Protein AF-A0A1M6XFX9-F1 (afdb_monomer_lite)

pLDDT: mean 89.63, std 8.98, range [52.44, 97.75]

Organism: NCBI:txid1121421

Secondary structure (DSSP, 8-state):
-----HHHHHHHHHHHHTT--HHHHHHHH---HHHHHHHTT--HHHHHHHHSPPPSSPPPPPPPPHHHHHHHHHHHHHHHHHHHHHTT--

InterPro domains:
  IPR009057 Homedomain-like superfamily [SSF46689] (1-84)

Sequence (90 aa):
MPRYSEETKETVIRAYRQGVSIRSLSKTYGISRYAIQSWCGLRKEVELRHAAPLPKGRPKTKPETQEQIIKRLTMKNELLRNFLSAVGRK

Radius of gyration: 27.18 Å; chains: 1; bounding box: 42×26×78 Å

Foldseek 3Di:
DPDDDVVLLVVLLVVVVVVDDLVVSCVVVVDDSVVSCLSNVVDVVSVVCVVDPDDPDDDDDDDDDPVRVVVVVVVVVVVVVVVCVVVVPD

Structure (mmCIF, N/CA/C/O backbone):
data_AF-A0A1M6XFX9-F1
#
_entry.id   AF-A0A1M6XFX9-F1
#
loop_
_atom_site.group_PDB
_atom_site.id
_atom_site.type_symbol
_atom_site.label_atom_id
_atom_site.label_alt_id
_atom_site.label_comp_id
_atom_site.label_asym_id
_atom_site.label_entity_id
_atom_site.label_seq_id
_atom_site.pdbx_PDB_ins_code
_atom_site.Cartn_x
_atom_site.Cartn_y
_atom_site.Cartn_z
_atom_site.occupancy
_atom_site.B_iso_or_equiv
_atom_site.auth_seq_id
_atom_site.auth_comp_id
_atom_site.auth_asym_id
_atom_site.auth_atom_id
_atom_site.pdbx_PDB_model_num
ATOM 1 N N . MET A 1 1 ? -2.739 15.269 17.017 1.00 52.44 1 MET A N 1
ATOM 2 C CA . MET A 1 1 ? -3.394 13.960 16.789 1.00 52.44 1 MET A CA 1
ATOM 3 C C . MET A 1 1 ? -3.757 13.388 18.145 1.00 52.44 1 MET A C 1
ATOM 5 O O . MET A 1 1 ? -2.841 13.270 18.955 1.00 52.44 1 MET A O 1
ATOM 9 N N . PRO A 1 2 ? -5.038 13.091 18.425 1.00 61.97 2 PRO A N 1
ATOM 10 C CA . PRO A 1 2 ? -5.424 12.429 19.666 1.00 61.97 2 PRO A CA 1
ATOM 11 C C . PRO A 1 2 ? -4.661 11.108 19.771 1.00 61.97 2 PRO A C 1
ATOM 13 O O . PRO A 1 2 ? -4.715 10.278 18.861 1.00 61.97 2 PRO A O 1
ATOM 16 N N . ARG A 1 3 ? -3.877 10.948 20.836 1.00 81.25 3 ARG A N 1
ATOM 17 C CA . ARG A 1 3 ? -3.106 9.732 21.074 1.00 81.25 3 ARG A CA 1
ATOM 18 C C . ARG A 1 3 ? -4.008 8.780 21.857 1.00 81.25 3 ARG A C 1
ATOM 20 O O . ARG A 1 3 ? -4.190 8.957 23.053 1.00 81.25 3 ARG A O 1
ATOM 27 N N . TYR A 1 4 ? -4.628 7.832 21.156 1.00 87.75 4 TYR A N 1
ATOM 28 C CA . TYR A 1 4 ? -5.399 6.752 21.778 1.00 87.75 4 TYR A CA 1
ATOM 29 C C . TYR A 1 4 ? -4.489 5.919 22.696 1.00 87.75 4 TYR A C 1
ATOM 31 O O . TYR A 1 4 ? -3.335 5.669 22.329 1.00 87.75 4 TYR A O 1
ATOM 39 N N . SER A 1 5 ? -4.990 5.505 23.864 1.00 92.50 5 SER A N 1
ATOM 40 C CA . SER A 1 5 ? -4.244 4.643 24.792 1.00 92.50 5 SER A CA 1
ATOM 41 C C . SER A 1 5 ? -4.047 3.247 24.196 1.00 92.50 5 SER A C 1
ATOM 43 O O . SER A 1 5 ? -4.861 2.798 23.386 1.00 92.50 5 SER A O 1
ATOM 45 N N . GLU A 1 6 ? -2.990 2.536 24.591 1.00 90.88 6 GLU A N 1
ATOM 46 C CA . GLU A 1 6 ? -2.754 1.169 24.096 1.00 90.88 6 GLU A CA 1
ATOM 47 C C . GLU A 1 6 ? -3.904 0.219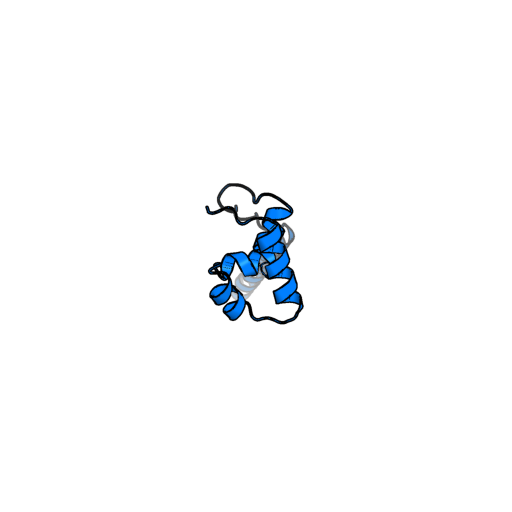 24.468 1.00 90.88 6 GLU A C 1
ATOM 49 O O . GLU A 1 6 ? -4.356 -0.553 23.627 1.00 90.88 6 GLU A O 1
ATOM 54 N N . GLU A 1 7 ? -4.497 0.385 25.653 1.00 93.81 7 GLU A N 1
ATOM 55 C CA . GLU A 1 7 ? -5.681 -0.367 26.094 1.00 93.81 7 GLU A CA 1
ATOM 56 C C . GLU A 1 7 ? -6.863 -0.222 25.119 1.00 93.81 7 GLU A C 1
ATOM 58 O O . GLU A 1 7 ? -7.523 -1.199 24.746 1.00 93.81 7 GLU A O 1
ATOM 63 N N . THR A 1 8 ? -7.119 1.000 24.635 1.00 92.94 8 THR A N 1
ATOM 64 C CA . THR A 1 8 ? -8.180 1.231 23.641 1.00 92.94 8 THR A CA 1
ATOM 65 C C . THR A 1 8 ? -7.863 0.590 22.291 1.00 92.94 8 THR A C 1
ATOM 67 O O . THR A 1 8 ? -8.772 0.138 21.597 1.00 92.94 8 THR A O 1
ATOM 70 N N . LYS A 1 9 ? -6.586 0.485 21.906 1.00 93.62 9 LYS A N 1
ATOM 71 C CA . LYS A 1 9 ? -6.206 -0.207 20.666 1.00 93.62 9 LYS A CA 1
ATOM 72 C C . LYS A 1 9 ? -6.384 -1.712 20.802 1.00 93.62 9 LYS A C 1
ATOM 74 O O . LYS A 1 9 ? -6.964 -2.335 19.917 1.00 93.62 9 LYS A O 1
ATOM 79 N N . GLU A 1 10 ? -5.924 -2.294 21.905 1.00 95.12 10 GLU A N 1
ATOM 80 C CA . GLU A 1 10 ? -6.012 -3.735 22.147 1.00 95.12 10 GLU A CA 1
ATOM 81 C C . GLU A 1 10 ? -7.457 -4.228 22.206 1.00 95.12 10 GLU A C 1
ATOM 83 O O . GLU A 1 10 ? -7.786 -5.257 21.611 1.00 95.12 10 GLU A O 1
ATOM 88 N N . THR A 1 11 ? -8.338 -3.479 22.872 1.00 95.75 11 THR A N 1
ATOM 89 C CA . THR A 1 11 ? -9.774 -3.796 22.934 1.00 95.75 11 THR A CA 1
ATOM 90 C C . THR A 1 11 ? -10.411 -3.802 21.545 1.00 95.75 11 THR A C 1
ATOM 92 O O . THR A 1 11 ? -11.105 -4.757 21.190 1.00 95.75 11 THR A O 1
ATOM 95 N N . VAL A 1 12 ? -10.108 -2.799 20.716 1.00 96.00 12 VAL A N 1
ATOM 96 C CA . VAL A 1 12 ? -10.585 -2.717 19.328 1.00 96.00 12 VAL A CA 1
ATOM 97 C C . VAL A 1 12 ? -10.035 -3.863 18.472 1.00 96.00 12 VAL A C 1
ATOM 99 O O . VAL A 1 12 ? -10.796 -4.483 17.727 1.00 96.00 12 VAL A O 1
ATOM 102 N N . ILE A 1 13 ? -8.744 -4.190 18.593 1.00 95.38 13 ILE A N 1
ATOM 103 C CA . ILE A 1 13 ? -8.119 -5.308 17.867 1.00 95.38 13 ILE A CA 1
ATOM 104 C C . ILE A 1 13 ? -8.763 -6.638 18.275 1.00 95.38 13 ILE A C 1
ATOM 106 O O . ILE A 1 13 ? -9.057 -7.470 17.415 1.00 95.38 13 ILE A O 1
ATOM 110 N N . ARG A 1 14 ? -9.016 -6.849 19.572 1.00 96.88 14 ARG A N 1
ATOM 111 C CA . ARG A 1 14 ? -9.661 -8.065 20.085 1.00 96.88 14 ARG A CA 1
ATOM 112 C C . ARG A 1 14 ? -11.082 -8.212 19.545 1.00 96.88 14 ARG A C 1
ATOM 114 O O . ARG A 1 14 ? -11.422 -9.281 19.048 1.00 96.88 14 ARG A O 1
ATOM 121 N N . ALA A 1 15 ? -11.875 -7.143 19.576 1.00 95.81 15 ALA A N 1
ATOM 122 C CA . ALA A 1 15 ? -13.234 -7.147 19.040 1.00 95.81 15 ALA A CA 1
ATOM 123 C C . ALA A 1 15 ? -13.253 -7.409 17.524 1.00 95.81 15 ALA A C 1
ATOM 125 O O . ALA A 1 15 ? -14.077 -8.178 17.031 1.00 95.81 15 ALA A O 1
ATOM 126 N N . TYR A 1 16 ? -12.303 -6.838 16.777 1.00 96.38 16 TYR A N 1
ATOM 127 C CA . TYR A 1 16 ? -12.150 -7.142 15.356 1.00 96.38 16 TYR A CA 1
ATOM 128 C C . TYR A 1 16 ? -11.806 -8.621 15.111 1.00 96.38 16 TYR A C 1
ATOM 130 O O . TYR A 1 16 ? -12.421 -9.259 14.259 1.00 96.38 16 TYR A O 1
ATOM 138 N N . ARG A 1 17 ? -10.884 -9.203 15.894 1.00 94.81 17 ARG A N 1
ATOM 139 C CA . ARG A 1 17 ? -10.543 -10.640 15.820 1.00 94.81 17 ARG A CA 1
ATOM 140 C C . ARG A 1 17 ? -11.726 -11.558 16.145 1.00 94.81 17 ARG A C 1
ATOM 142 O O . ARG A 1 17 ? -11.770 -12.674 15.645 1.00 94.81 17 ARG A O 1
ATOM 149 N N . GLN A 1 18 ? -12.687 -11.086 16.938 1.00 96.44 18 GLN A N 1
ATOM 150 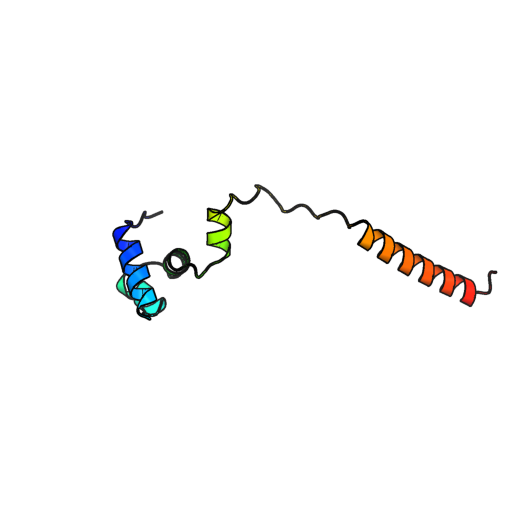C CA . GLN A 1 18 ? -13.948 -11.781 17.226 1.00 96.44 18 GLN A CA 1
ATOM 151 C C . GLN A 1 18 ? -14.993 -11.648 16.099 1.00 96.44 18 GLN A C 1
ATOM 153 O O . GLN A 1 18 ? -16.094 -12.176 16.224 1.00 96.44 18 GLN A O 1
ATOM 158 N N . GLY A 1 19 ? -14.676 -10.953 15.001 1.00 95.56 19 GLY A N 1
ATOM 159 C CA . GLY A 1 19 ? -15.553 -10.808 13.835 1.00 95.56 19 GLY A CA 1
ATOM 160 C C . GLY A 1 19 ? -16.418 -9.546 13.839 1.00 95.56 19 GLY A C 1
ATOM 161 O O . GLY A 1 19 ? -17.244 -9.366 12.943 1.00 95.56 19 GLY A O 1
ATOM 162 N N . VAL A 1 20 ? -16.237 -8.635 14.803 1.00 96.19 20 VAL A N 1
ATOM 163 C CA . VAL A 1 20 ? -16.973 -7.365 14.813 1.00 96.19 20 VAL A CA 1
ATOM 164 C C . VAL A 1 20 ? -16.532 -6.498 13.630 1.00 96.19 20 VAL A C 1
ATOM 166 O O . VAL A 1 20 ? -15.345 -6.268 13.397 1.00 96.19 20 VAL A O 1
ATOM 169 N N . SER A 1 21 ? -17.502 -5.961 12.885 1.00 96.00 21 SER A N 1
ATOM 170 C CA . SER A 1 21 ? -17.209 -5.136 11.712 1.00 96.00 21 SER A CA 1
ATOM 171 C C . SER A 1 21 ? -16.485 -3.829 12.074 1.00 96.00 21 SER A C 1
ATOM 173 O O . SER A 1 21 ? -16.785 -3.164 13.065 1.00 96.00 21 SER A O 1
ATOM 175 N N . ILE A 1 22 ? -15.600 -3.360 11.195 1.00 95.81 22 ILE A N 1
ATOM 176 C CA . ILE A 1 22 ? -14.908 -2.067 11.366 1.00 95.81 22 ILE A CA 1
ATOM 177 C C . ILE A 1 22 ? -15.905 -0.903 11.446 1.00 95.81 22 ILE A C 1
ATOM 179 O O . ILE A 1 22 ? -15.675 0.084 12.145 1.00 95.81 22 ILE A O 1
ATOM 183 N N . ARG A 1 23 ? -17.033 -1.004 10.729 1.00 96.31 23 ARG A N 1
ATOM 184 C CA . ARG A 1 23 ? -18.083 0.020 10.735 1.00 96.31 23 ARG A CA 1
ATOM 185 C C . ARG A 1 23 ? -18.743 0.132 12.107 1.00 96.31 23 ARG A C 1
ATOM 187 O O . ARG A 1 23 ? -18.966 1.253 12.555 1.00 96.31 23 ARG A O 1
ATOM 194 N N . SER A 1 24 ? -19.055 -0.993 12.750 1.00 96.19 24 SER A N 1
ATOM 195 C CA . SER A 1 24 ? -19.620 -0.992 14.102 1.00 96.19 24 SER A CA 1
ATOM 196 C C . SER A 1 24 ? -18.600 -0.481 15.112 1.00 96.19 24 SER A C 1
ATOM 198 O O . SER A 1 24 ? -18.942 0.432 15.850 1.00 96.19 24 SER A O 1
ATOM 200 N N . LEU A 1 25 ? -17.342 -0.934 15.051 1.00 95.94 25 LEU A N 1
ATOM 201 C CA . LEU A 1 25 ? -16.265 -0.436 15.923 1.00 95.94 25 LEU A CA 1
ATOM 202 C C . LEU A 1 25 ? -16.068 1.084 15.802 1.00 95.94 25 LEU A C 1
ATOM 204 O O . LEU A 1 25 ? -15.916 1.790 16.794 1.00 95.94 25 LEU A O 1
ATOM 208 N N . SER A 1 26 ? -16.122 1.614 14.580 1.00 96.25 26 SER A N 1
ATOM 209 C CA . SER A 1 26 ? -16.008 3.055 14.344 1.00 96.25 26 SER A CA 1
ATOM 210 C C . SER A 1 26 ? -17.152 3.841 14.987 1.00 96.25 26 SER A C 1
ATOM 212 O O . SER A 1 26 ? -16.917 4.906 15.551 1.00 96.25 26 SER A O 1
ATOM 214 N N . LYS A 1 27 ? -18.379 3.306 14.941 1.00 96.38 27 LYS A N 1
ATOM 215 C CA . LYS A 1 27 ? -19.548 3.924 15.578 1.00 96.38 27 LYS A CA 1
ATOM 216 C C . LYS A 1 27 ? -19.510 3.818 17.102 1.00 96.38 27 LYS A C 1
ATOM 218 O O . LYS A 1 27 ? -19.831 4.797 17.760 1.00 96.38 27 LYS A O 1
ATOM 223 N N . THR A 1 28 ? -19.138 2.662 17.652 1.00 94.94 28 THR A N 1
ATOM 224 C CA . THR A 1 28 ? -19.163 2.418 19.103 1.00 94.94 28 THR A CA 1
ATOM 225 C C . THR A 1 28 ? -18.073 3.185 19.836 1.00 94.94 28 THR A C 1
ATOM 227 O O . THR A 1 28 ? -18.336 3.746 20.891 1.00 94.94 28 THR A O 1
ATOM 230 N N . TYR A 1 29 ? -16.863 3.238 19.276 1.00 92.62 29 TYR A N 1
ATOM 231 C CA . TYR A 1 29 ? -15.718 3.882 19.927 1.00 92.62 29 TYR A CA 1
ATOM 232 C C . TYR A 1 29 ? -15.476 5.325 19.453 1.00 92.62 29 TYR A C 1
ATOM 234 O O . TYR A 1 29 ? -14.590 5.997 19.970 1.00 92.62 29 TYR A O 1
ATOM 242 N N . GLY A 1 30 ? -16.209 5.809 18.442 1.00 93.56 30 GLY A N 1
ATOM 243 C CA . GLY A 1 30 ? -15.981 7.137 17.850 1.00 93.56 30 GLY A CA 1
ATOM 244 C C . GLY A 1 30 ? -14.630 7.266 17.133 1.00 93.56 30 GLY A C 1
ATOM 245 O O . GLY A 1 30 ? -14.129 8.367 16.910 1.00 93.56 30 GLY A O 1
ATOM 246 N N . ILE A 1 31 ? -14.008 6.139 16.783 1.00 94.31 31 ILE A N 1
ATOM 247 C CA . ILE A 1 31 ? -12.678 6.086 16.175 1.00 94.31 31 ILE A CA 1
ATOM 248 C C . ILE A 1 31 ? -12.827 6.058 14.658 1.00 94.31 31 ILE A C 1
ATOM 250 O O . ILE A 1 31 ? -13.701 5.385 14.102 1.00 94.31 31 ILE A O 1
ATOM 254 N N . SER A 1 32 ? -11.954 6.781 13.957 1.00 94.00 32 SER A N 1
ATOM 255 C CA . SER A 1 32 ? -11.953 6.752 12.496 1.00 94.00 32 SER A CA 1
ATOM 256 C C . SER A 1 32 ? -11.721 5.328 11.977 1.00 94.00 32 SER A C 1
ATOM 258 O O . SER A 1 32 ? -10.863 4.590 12.467 1.00 94.00 32 SER A O 1
ATOM 260 N N . ARG A 1 33 ? -12.439 4.951 10.913 1.00 94.50 33 ARG A N 1
ATOM 261 C CA . ARG A 1 33 ? -12.229 3.657 10.236 1.00 94.50 33 ARG A CA 1
ATOM 262 C C . ARG A 1 33 ? -10.774 3.477 9.795 1.00 94.50 33 ARG A C 1
ATOM 264 O O . ARG A 1 33 ? -10.275 2.359 9.807 1.00 94.50 33 ARG A O 1
ATOM 271 N N . TYR A 1 34 ? -10.102 4.576 9.438 1.00 93.00 34 TYR A N 1
ATOM 272 C CA . TYR A 1 34 ? -8.686 4.588 9.079 1.00 93.00 34 TYR A CA 1
ATOM 273 C C . TYR A 1 34 ? -7.806 4.071 10.225 1.00 93.00 34 TYR A C 1
ATOM 275 O O . TYR A 1 34 ? -6.991 3.178 10.008 1.00 93.00 34 TYR A O 1
ATOM 283 N N . ALA A 1 35 ? -7.989 4.592 11.442 1.00 92.12 35 ALA A N 1
ATOM 284 C CA . ALA A 1 35 ? -7.203 4.175 12.602 1.00 92.12 35 ALA A CA 1
ATOM 285 C C . ALA A 1 35 ? -7.452 2.701 12.955 1.00 92.12 35 ALA A C 1
ATOM 287 O O . ALA A 1 35 ? -6.501 1.949 13.138 1.00 92.12 35 ALA A O 1
ATOM 288 N N . ILE A 1 36 ? -8.713 2.257 12.932 1.00 94.31 36 ILE A N 1
ATOM 289 C CA . ILE A 1 36 ? -9.069 0.853 13.196 1.00 94.31 36 ILE A CA 1
ATOM 290 C C . ILE A 1 36 ? -8.416 -0.080 12.164 1.00 94.31 36 ILE A C 1
ATOM 292 O O . ILE A 1 36 ? -7.802 -1.077 12.536 1.00 94.31 36 ILE A O 1
ATOM 296 N N . GLN A 1 37 ? -8.483 0.260 10.871 1.00 94.12 37 GLN A N 1
ATOM 297 C CA . GLN A 1 37 ? -7.818 -0.504 9.805 1.00 94.12 37 GLN A CA 1
ATOM 298 C C . GLN A 1 37 ? -6.299 -0.571 9.992 1.00 94.12 37 GLN A C 1
ATOM 300 O O . GLN A 1 37 ? -5.697 -1.613 9.747 1.00 94.12 37 GLN A O 1
ATOM 305 N N . SER A 1 38 ? -5.695 0.540 10.418 1.00 92.12 38 SER A N 1
ATOM 306 C CA . SER A 1 38 ? -4.266 0.636 10.711 1.00 92.12 38 SER A CA 1
ATOM 307 C C . SER A 1 38 ? -3.853 -0.307 11.843 1.00 92.12 38 SER A C 1
ATOM 309 O O . SER A 1 38 ? -2.823 -0.957 11.730 1.00 92.12 38 SER A O 1
ATOM 311 N N . TRP A 1 39 ? -4.643 -0.401 12.916 1.00 92.25 39 TRP A N 1
ATOM 312 C CA . TRP A 1 39 ? -4.345 -1.269 14.064 1.00 92.25 39 TRP A CA 1
ATOM 313 C C . TRP A 1 39 ? -4.593 -2.750 13.782 1.00 92.25 39 TRP A C 1
ATOM 315 O O . TRP A 1 39 ? -3.918 -3.607 14.340 1.00 92.25 39 TRP A O 1
ATOM 325 N N . CYS A 1 40 ? -5.542 -3.060 12.900 1.00 91.81 40 CYS A N 1
ATOM 326 C CA . CYS A 1 40 ? -5.905 -4.436 12.566 1.00 91.81 40 CYS A CA 1
ATOM 327 C C . CYS A 1 40 ? -5.039 -5.061 11.453 1.00 91.81 40 CYS A C 1
ATOM 329 O O . CYS A 1 40 ? -5.387 -6.134 10.970 1.00 91.81 40 CYS A O 1
ATOM 331 N N . GLY A 1 41 ? -3.963 -4.401 10.998 1.00 89.38 41 GLY A N 1
ATOM 332 C CA . GLY A 1 41 ? -3.083 -4.927 9.938 1.00 89.38 41 GLY A CA 1
ATOM 333 C C . GLY A 1 41 ? -3.724 -4.972 8.543 1.00 89.38 41 GLY A C 1
ATOM 334 O O . GLY A 1 41 ? -3.232 -5.617 7.627 1.00 89.38 41 GLY A O 1
ATOM 335 N N . LEU A 1 42 ? -4.842 -4.270 8.332 1.00 89.00 42 LEU A N 1
ATOM 336 C CA . LEU A 1 42 ? -5.557 -4.279 7.046 1.00 89.00 42 LEU A CA 1
ATOM 337 C C . LEU A 1 42 ? -4.890 -3.404 5.977 1.00 89.00 42 LEU A C 1
ATOM 339 O O . LEU A 1 42 ? -5.332 -3.365 4.829 1.00 89.00 42 LEU A O 1
ATOM 343 N N . ARG A 1 43 ? -3.845 -2.659 6.349 1.00 88.94 43 ARG A N 1
ATOM 344 C CA . ARG A 1 43 ? -3.131 -1.731 5.472 1.00 88.94 43 ARG A CA 1
ATOM 345 C C . ARG A 1 43 ? -1.653 -2.085 5.412 1.00 88.94 43 ARG A C 1
ATOM 347 O O . ARG A 1 43 ? -0.866 -1.607 6.221 1.00 88.94 43 ARG A O 1
ATOM 354 N N . LYS A 1 44 ? -1.274 -2.805 4.357 1.00 84.62 44 LYS A N 1
ATOM 355 C CA . LYS A 1 44 ? 0.126 -3.137 4.045 1.00 84.62 44 LYS A CA 1
ATOM 356 C C . LYS A 1 44 ? 1.040 -1.909 3.999 1.00 84.62 44 LYS A C 1
ATOM 358 O O . LYS A 1 44 ? 2.187 -1.975 4.409 1.00 84.62 44 LYS A O 1
ATOM 363 N N . GLU A 1 45 ? 0.539 -0.760 3.540 1.00 83.00 45 GLU A N 1
ATOM 364 C CA . GLU A 1 45 ? 1.323 0.483 3.523 1.00 83.00 45 GLU A CA 1
ATOM 365 C C . GLU A 1 45 ? 1.740 0.941 4.929 1.00 83.00 45 GLU A C 1
ATOM 367 O O . GLU A 1 45 ? 2.839 1.458 5.116 1.00 83.00 45 GLU A O 1
ATOM 372 N N . VAL A 1 46 ? 0.877 0.741 5.926 1.00 82.88 46 VAL A N 1
ATOM 373 C CA . VAL A 1 46 ? 1.186 1.074 7.319 1.00 82.88 46 VAL A CA 1
ATOM 374 C C . VAL A 1 46 ? 2.276 0.141 7.841 1.00 82.88 46 VAL A C 1
ATOM 376 O O . VAL A 1 46 ? 3.246 0.614 8.426 1.00 82.88 46 VAL A O 1
ATOM 379 N N . GLU A 1 47 ? 2.166 -1.159 7.564 1.00 79.88 47 GLU A N 1
ATOM 380 C CA . GLU A 1 47 ? 3.187 -2.152 7.921 1.00 79.88 47 GLU A CA 1
ATOM 381 C C . GLU A 1 47 ? 4.543 -1.829 7.279 1.00 79.88 47 GLU A C 1
ATOM 383 O O . GLU A 1 47 ? 5.560 -1.815 7.969 1.00 79.88 47 GLU A O 1
ATOM 388 N N . LEU A 1 48 ? 4.557 -1.467 5.990 1.00 80.19 48 LEU A N 1
ATOM 389 C CA . LEU A 1 48 ? 5.767 -1.046 5.275 1.00 80.19 48 LEU A CA 1
ATOM 390 C C . LEU A 1 48 ? 6.441 0.158 5.946 1.00 80.19 48 LEU A C 1
ATOM 392 O O . LEU A 1 48 ? 7.660 0.173 6.090 1.00 80.19 48 LEU A O 1
ATOM 396 N N . ARG A 1 49 ? 5.653 1.144 6.393 1.00 80.31 49 ARG A N 1
ATOM 397 C CA . ARG A 1 49 ? 6.159 2.334 7.097 1.00 80.31 49 ARG A CA 1
ATOM 398 C C . ARG A 1 49 ? 6.680 2.0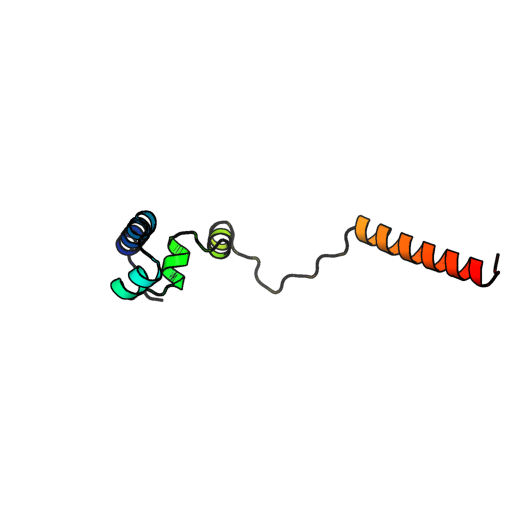26 8.502 1.00 80.31 49 ARG A C 1
ATOM 400 O O . ARG A 1 49 ? 7.566 2.735 8.970 1.00 80.31 49 ARG A O 1
ATOM 407 N N . HIS A 1 50 ? 6.126 1.017 9.180 1.00 79.75 50 HIS A N 1
ATOM 408 C CA . HIS A 1 50 ? 6.640 0.551 10.472 1.00 79.75 50 HIS A CA 1
ATOM 409 C C . HIS A 1 50 ? 7.947 -0.230 10.320 1.00 79.75 50 HIS A C 1
ATOM 411 O O . HIS A 1 50 ? 8.831 -0.079 11.158 1.00 79.75 50 HIS A O 1
ATOM 417 N N . ALA A 1 51 ? 8.073 -1.034 9.260 1.0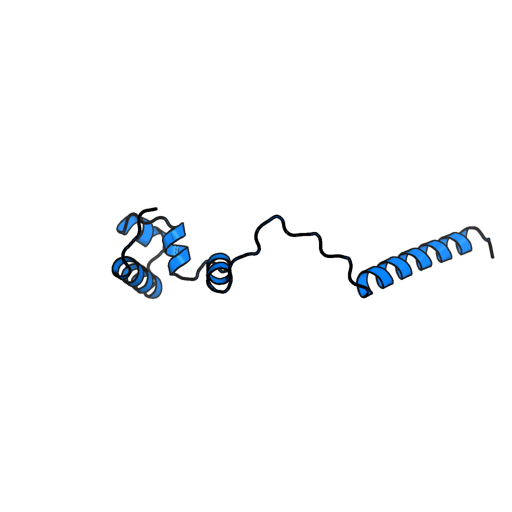0 82.81 51 ALA A N 1
ATOM 418 C CA . ALA A 1 51 ? 9.269 -1.828 8.992 1.00 82.81 51 ALA A CA 1
ATOM 419 C C . ALA A 1 51 ? 10.474 -0.956 8.608 1.00 82.81 51 ALA A C 1
ATOM 421 O O . ALA A 1 51 ? 11.582 -1.193 9.084 1.00 82.81 51 ALA A O 1
ATOM 422 N N . ALA A 1 52 ? 10.268 0.060 7.765 1.00 81.62 52 ALA A N 1
ATOM 423 C CA . ALA A 1 52 ? 11.303 1.024 7.418 1.00 81.62 52 ALA A CA 1
ATOM 424 C C . ALA A 1 52 ? 10.696 2.392 7.054 1.00 81.62 52 ALA A C 1
ATOM 426 O O . ALA A 1 52 ? 9.697 2.453 6.328 1.00 81.62 52 ALA A O 1
ATOM 427 N N . PRO A 1 53 ? 11.306 3.513 7.485 1.00 80.69 53 PRO A N 1
ATOM 428 C CA . PRO A 1 53 ? 10.927 4.831 6.996 1.00 80.69 53 PRO A CA 1
ATOM 429 C C . PRO A 1 53 ? 11.032 4.890 5.469 1.00 80.69 53 PRO A C 1
ATOM 431 O O . PRO A 1 53 ? 12.047 4.505 4.886 1.00 80.69 53 PRO A O 1
ATOM 434 N N . LEU A 1 54 ? 9.987 5.397 4.812 1.00 80.56 54 LEU A N 1
ATOM 435 C CA . LEU A 1 54 ? 10.015 5.587 3.364 1.00 80.56 54 LEU A CA 1
ATOM 436 C C . LEU A 1 54 ? 11.078 6.640 2.999 1.00 80.56 54 LEU A C 1
ATOM 438 O O . LEU A 1 54 ? 11.218 7.638 3.715 1.00 80.56 54 LEU A O 1
ATOM 442 N N . PRO A 1 55 ? 11.812 6.455 1.886 1.00 82.44 55 PRO A N 1
ATOM 443 C CA . PRO A 1 55 ? 12.807 7.422 1.450 1.00 82.44 55 PRO A CA 1
ATOM 444 C C . PRO A 1 55 ? 12.148 8.783 1.211 1.00 82.44 55 PRO A C 1
ATOM 446 O O . PRO A 1 55 ? 11.085 8.884 0.594 1.00 82.44 55 PRO A O 1
ATOM 449 N N . LYS A 1 56 ? 12.784 9.845 1.711 1.00 81.25 56 LYS A N 1
ATOM 450 C CA . LYS A 1 56 ? 12.280 11.210 1.556 1.00 81.25 56 LYS A CA 1
ATOM 451 C C . LYS A 1 56 ? 12.426 11.662 0.101 1.00 81.25 56 LYS A C 1
ATOM 453 O O . LYS A 1 56 ? 13.495 11.535 -0.489 1.00 81.25 56 LYS A O 1
ATOM 458 N N . GLY A 1 57 ? 11.370 12.267 -0.437 1.00 85.88 57 GLY A N 1
ATOM 459 C CA . GLY A 1 57 ? 11.369 12.891 -1.761 1.00 85.88 57 GLY A CA 1
ATOM 460 C C . GLY A 1 57 ? 10.611 12.098 -2.825 1.00 85.88 57 GLY A C 1
ATOM 461 O O . GLY A 1 57 ? 9.993 11.070 -2.555 1.00 85.88 57 GLY A O 1
ATOM 462 N N . ARG A 1 58 ? 10.617 12.623 -4.055 1.00 82.88 58 ARG A N 1
ATOM 463 C CA . ARG A 1 58 ? 9.946 11.994 -5.196 1.00 82.88 58 ARG A CA 1
ATOM 464 C C . ARG A 1 58 ? 10.690 10.708 -5.585 1.00 82.88 58 ARG A C 1
ATOM 466 O O . ARG A 1 58 ? 11.916 10.761 -5.709 1.00 82.88 58 ARG A O 1
ATOM 473 N N . PRO A 1 59 ? 9.988 9.589 -5.841 1.00 81.31 59 PRO A N 1
ATOM 474 C CA . PRO A 1 59 ? 10.610 8.411 -6.429 1.00 81.31 59 PRO A CA 1
ATOM 475 C C . PRO A 1 59 ? 11.351 8.803 -7.709 1.00 81.31 59 PRO A C 1
ATOM 477 O O . PRO A 1 59 ? 10.774 9.437 -8.595 1.00 81.31 59 PRO A O 1
ATOM 480 N N . LYS A 1 60 ? 12.639 8.466 -7.797 1.00 80.00 60 LYS A N 1
ATOM 481 C CA . LYS A 1 60 ? 13.406 8.681 -9.025 1.00 80.00 60 LYS A CA 1
ATOM 482 C C . LYS A 1 60 ? 13.003 7.629 -10.054 1.00 80.00 60 LYS A C 1
ATOM 484 O O . LYS A 1 60 ? 12.819 6.461 -9.706 1.00 80.00 60 LYS A O 1
ATOM 489 N N . THR A 1 61 ? 12.909 8.035 -11.317 1.00 83.12 61 THR A N 1
ATOM 490 C CA . THR A 1 61 ? 12.809 7.097 -12.437 1.00 83.12 61 THR A CA 1
ATOM 491 C C . THR A 1 61 ? 14.033 6.188 -12.396 1.00 83.12 61 THR A C 1
ATOM 493 O O . THR A 1 61 ? 15.165 6.674 -12.418 1.00 83.12 61 THR A O 1
ATOM 496 N N . LYS A 1 62 ? 13.814 4.877 -12.273 1.00 82.00 62 LYS A N 1
ATOM 497 C CA . LYS A 1 62 ? 14.906 3.902 -12.322 1.00 82.00 62 LYS A CA 1
ATOM 498 C C . LYS A 1 62 ? 15.484 3.891 -13.744 1.00 82.00 62 LYS A C 1
ATOM 500 O O . LYS A 1 62 ? 14.691 3.941 -14.687 1.00 82.00 62 LYS A O 1
ATOM 505 N N . PRO A 1 63 ? 16.816 3.844 -13.917 1.00 84.94 63 PRO A N 1
ATOM 506 C CA . PRO A 1 63 ? 17.395 3.657 -15.243 1.00 84.94 63 PRO A CA 1
ATOM 507 C C . PRO A 1 63 ? 16.902 2.333 -15.848 1.00 84.94 63 PRO A C 1
ATOM 509 O O . PRO A 1 63 ? 16.617 1.385 -15.110 1.00 84.94 63 PRO A O 1
ATOM 512 N N . GLU A 1 64 ? 16.786 2.278 -17.180 1.00 88.88 64 GLU A N 1
ATOM 513 C CA . GLU A 1 64 ? 16.512 1.020 -17.884 1.00 88.88 64 GLU A CA 1
ATOM 514 C C . GLU A 1 64 ? 17.601 -0.001 -17.522 1.00 88.88 64 GLU A C 1
ATOM 516 O O . GLU A 1 64 ? 18.790 0.319 -17.460 1.00 88.88 64 GLU A O 1
ATOM 521 N N . THR A 1 65 ? 17.190 -1.238 -17.258 1.00 93.62 65 THR A N 1
ATOM 522 C CA . THR A 1 65 ? 18.135 -2.340 -17.031 1.00 93.62 65 THR A CA 1
ATOM 523 C C . THR A 1 65 ? 18.882 -2.673 -18.322 1.00 93.62 65 THR A C 1
ATOM 525 O O . THR A 1 65 ? 18.371 -2.450 -19.420 1.00 93.62 65 THR A O 1
ATOM 528 N N . GLN A 1 66 ? 20.075 -3.261 -18.212 1.00 94.31 66 GLN A N 1
ATOM 529 C CA . GLN A 1 66 ? 20.856 -3.673 -19.384 1.00 94.31 66 GLN A CA 1
ATOM 530 C C . GLN A 1 66 ? 20.056 -4.603 -20.311 1.00 94.31 66 GLN A C 1
ATOM 532 O O . GLN A 1 66 ? 20.101 -4.443 -21.527 1.00 94.31 66 GLN A O 1
ATOM 537 N N . GLU A 1 67 ? 19.255 -5.509 -19.749 1.00 95.19 67 GLU A N 1
ATOM 538 C CA . GLU A 1 67 ? 18.362 -6.391 -20.508 1.00 95.19 67 GLU A CA 1
ATOM 539 C C . GLU A 1 67 ? 17.294 -5.617 -21.288 1.00 95.19 67 GLU A C 1
ATOM 541 O O . GLU A 1 67 ? 17.052 -5.897 -22.462 1.00 95.19 67 GLU A O 1
ATOM 546 N N . GLN A 1 68 ? 16.675 -4.608 -20.665 1.00 95.38 68 GLN A N 1
ATOM 547 C CA . GLN A 1 68 ? 15.697 -3.743 -21.329 1.00 95.38 68 GLN A CA 1
ATOM 548 C C . GLN A 1 68 ? 16.339 -2.943 -22.465 1.00 95.38 68 GLN A C 1
ATOM 550 O O . GLN A 1 68 ? 15.750 -2.839 -23.542 1.00 95.38 68 GLN A O 1
ATOM 555 N N . ILE A 1 69 ? 17.559 -2.440 -22.254 1.00 96.56 69 ILE A N 1
ATOM 556 C CA . ILE A 1 69 ? 18.325 -1.713 -23.272 1.00 96.56 69 ILE A CA 1
ATOM 557 C C . ILE A 1 69 ? 18.651 -2.639 -24.445 1.00 96.56 69 ILE A C 1
ATOM 559 O O . ILE A 1 69 ? 18.376 -2.285 -25.592 1.00 96.56 69 ILE A O 1
ATOM 563 N N . ILE A 1 70 ? 19.178 -3.839 -24.176 1.00 97.44 70 ILE A N 1
ATOM 564 C CA . ILE A 1 70 ? 19.495 -4.833 -25.209 1.00 97.44 70 ILE A CA 1
ATOM 565 C C . ILE A 1 70 ? 18.233 -5.184 -25.989 1.00 97.44 70 ILE A C 1
ATOM 567 O O . ILE A 1 70 ? 18.240 -5.070 -27.209 1.00 97.44 70 ILE A O 1
ATOM 571 N N . LYS A 1 71 ? 17.129 -5.517 -25.309 1.00 97.69 71 LYS A N 1
ATOM 572 C CA . LYS A 1 71 ? 15.849 -5.844 -25.951 1.00 97.69 71 LYS A CA 1
ATOM 573 C C . LYS A 1 71 ? 15.339 -4.705 -26.837 1.00 97.69 71 LYS A C 1
ATOM 575 O O . LYS A 1 71 ? 14.863 -4.927 -27.946 1.00 97.69 71 LYS A O 1
ATOM 580 N N . ARG A 1 72 ? 15.442 -3.463 -26.365 1.00 97.31 72 ARG A N 1
ATOM 581 C CA . ARG A 1 72 ? 15.041 -2.281 -27.134 1.00 97.31 72 ARG A CA 1
ATOM 582 C C . ARG A 1 72 ? 15.923 -2.087 -28.367 1.00 97.31 72 ARG A C 1
ATOM 584 O O . ARG A 1 72 ? 15.411 -1.738 -29.429 1.00 97.31 72 ARG A O 1
ATOM 591 N N . LEU A 1 73 ? 17.233 -2.280 -28.235 1.00 97.75 73 LEU A N 1
ATOM 592 C CA . LEU A 1 73 ? 18.186 -2.142 -29.336 1.00 97.75 73 LEU A CA 1
ATOM 593 C C . LEU 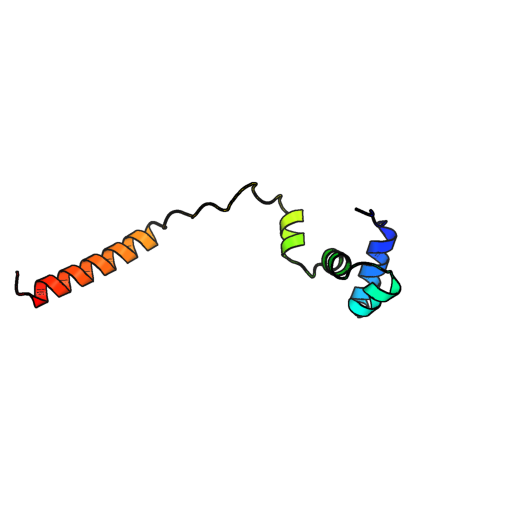A 1 73 ? 18.043 -3.265 -30.362 1.00 97.75 73 LEU A C 1
ATOM 595 O O . LEU A 1 73 ? 18.082 -2.983 -31.557 1.00 97.75 73 LEU A O 1
ATOM 599 N N . THR A 1 74 ? 17.827 -4.509 -29.930 1.00 97.69 74 THR A N 1
ATOM 600 C CA . THR A 1 74 ? 17.602 -5.638 -30.841 1.00 97.69 74 THR A CA 1
ATOM 601 C C . THR A 1 74 ? 16.346 -5.417 -31.672 1.00 97.69 74 THR A C 1
ATOM 603 O O . THR A 1 74 ? 16.430 -5.487 -32.894 1.00 97.69 74 THR A O 1
ATOM 606 N N . MET A 1 75 ? 15.233 -5.013 -31.048 1.00 97.56 75 MET A N 1
ATOM 607 C CA . MET A 1 75 ? 13.997 -4.676 -31.766 1.00 97.56 75 MET A CA 1
ATOM 608 C C . MET A 1 75 ? 14.190 -3.527 -32.766 1.00 97.56 75 MET A C 1
ATOM 610 O O . MET A 1 75 ? 13.706 -3.593 -33.895 1.00 97.56 75 MET A O 1
ATOM 614 N N . LYS A 1 76 ? 14.916 -2.465 -32.383 1.00 97.38 76 LYS A N 1
ATOM 615 C CA . LYS A 1 76 ? 15.220 -1.347 -33.294 1.00 97.38 76 LYS A CA 1
ATOM 616 C C . LYS A 1 76 ? 16.075 -1.790 -34.480 1.00 97.38 76 LYS A C 1
ATOM 618 O O . LYS A 1 76 ? 15.788 -1.406 -35.609 1.00 97.38 76 LYS A O 1
ATOM 623 N N . ASN A 1 77 ? 17.109 -2.591 -34.233 1.00 97.75 77 ASN A N 1
ATOM 624 C CA . ASN A 1 77 ? 17.996 -3.090 -35.281 1.00 97.75 77 ASN A CA 1
ATOM 625 C C . ASN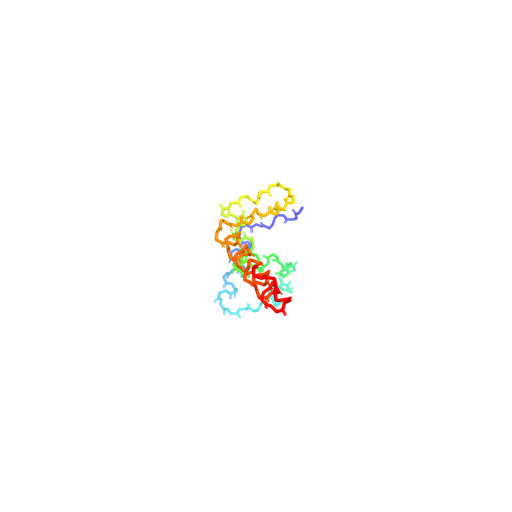 A 1 77 ? 17.266 -4.022 -36.246 1.00 97.75 77 ASN A C 1
ATOM 627 O O . ASN A 1 77 ? 17.494 -3.948 -37.449 1.00 97.75 77 ASN A O 1
ATOM 631 N N . GLU A 1 78 ? 16.383 -4.875 -35.738 1.00 97.12 78 GLU A N 1
ATOM 632 C CA . GLU A 1 78 ? 15.553 -5.751 -36.561 1.00 97.12 78 GLU A CA 1
ATOM 633 C C . GLU A 1 78 ? 14.622 -4.943 -37.472 1.00 97.12 78 GLU A C 1
ATOM 635 O O . GLU A 1 78 ? 14.622 -5.149 -38.684 1.00 97.12 78 GLU A O 1
ATOM 640 N N . LEU A 1 79 ? 13.923 -3.942 -36.925 1.00 96.75 79 LEU A N 1
ATOM 641 C CA . LEU A 1 79 ? 13.100 -3.019 -37.714 1.00 96.75 79 LEU A CA 1
ATOM 642 C C . LEU A 1 79 ? 13.905 -2.303 -38.805 1.00 96.75 79 LEU A C 1
ATOM 644 O O . LEU A 1 79 ? 13.454 -2.216 -39.946 1.00 96.75 79 LEU A O 1
ATOM 648 N N . LEU A 1 80 ? 15.106 -1.821 -38.476 1.00 95.56 80 LEU A N 1
ATOM 649 C CA . LEU A 1 80 ? 15.984 -1.150 -39.437 1.00 95.56 80 LEU A CA 1
ATOM 650 C C . LEU A 1 80 ? 16.464 -2.097 -40.541 1.00 95.56 80 LEU A C 1
ATOM 652 O O . LEU A 1 80 ? 16.451 -1.723 -41.712 1.00 95.56 80 LEU A O 1
ATOM 656 N N . ARG A 1 81 ? 16.855 -3.327 -40.192 1.00 94.44 81 ARG A N 1
ATOM 657 C CA . ARG A 1 81 ? 17.264 -4.349 -41.167 1.00 94.44 81 ARG A CA 1
ATOM 658 C C . ARG A 1 81 ? 16.120 -4.708 -42.108 1.00 94.44 81 ARG A C 1
ATOM 660 O O . ARG A 1 81 ? 16.331 -4.759 -43.317 1.00 94.44 81 ARG A O 1
ATOM 667 N N . ASN A 1 82 ? 14.916 -4.886 -41.569 1.00 94.81 82 ASN A N 1
ATOM 668 C CA . ASN A 1 82 ? 13.720 -5.159 -42.361 1.00 94.81 82 ASN A CA 1
ATOM 669 C C . ASN A 1 82 ? 13.429 -4.009 -43.330 1.00 94.81 82 ASN A C 1
ATOM 671 O O . ASN A 1 82 ? 13.164 -4.247 -44.507 1.00 94.81 82 ASN A O 1
ATOM 675 N N . PHE A 1 83 ? 13.550 -2.763 -42.866 1.00 94.06 83 PHE A N 1
ATOM 676 C CA . PHE A 1 83 ? 13.368 -1.587 -43.711 1.00 94.06 83 PHE A CA 1
ATOM 677 C C . PHE A 1 83 ? 14.401 -1.517 -44.845 1.00 94.06 83 PHE A C 1
ATOM 679 O O . PHE A 1 83 ? 14.029 -1.349 -46.004 1.00 94.06 83 PHE A O 1
ATOM 686 N N . LEU A 1 84 ? 15.691 -1.696 -44.545 1.00 92.38 84 LEU A N 1
ATOM 687 C CA . LEU A 1 84 ? 16.748 -1.687 -45.563 1.00 92.38 84 LEU A CA 1
ATOM 688 C C . LEU A 1 84 ? 16.566 -2.804 -46.599 1.00 92.38 84 LEU A C 1
ATOM 690 O O . LEU A 1 84 ? 16.690 -2.551 -47.798 1.00 92.38 84 LEU A O 1
ATOM 694 N N . SER A 1 85 ? 16.196 -4.008 -46.148 1.00 89.19 85 SER A N 1
ATOM 695 C CA . SER A 1 85 ? 15.886 -5.130 -47.038 1.00 89.19 85 SER A CA 1
ATOM 696 C C . SER A 1 85 ? 14.686 -4.837 -47.938 1.00 89.19 85 SER A C 1
ATOM 698 O O . SER A 1 85 ? 14.707 -5.216 -49.105 1.00 89.19 85 SER A O 1
ATOM 700 N N . ALA A 1 86 ? 13.651 -4.166 -47.425 1.00 88.62 86 ALA A N 1
ATOM 701 C CA . ALA A 1 86 ? 12.463 -3.821 -48.203 1.00 88.62 86 ALA A CA 1
ATOM 702 C C . ALA A 1 86 ? 12.746 -2.740 -49.261 1.00 88.62 86 ALA A C 1
ATOM 704 O O . ALA A 1 86 ? 12.157 -2.760 -50.337 1.00 88.62 86 ALA A O 1
ATOM 705 N N . VAL A 1 87 ? 13.674 -1.820 -48.979 1.00 90.00 87 VAL A N 1
ATOM 706 C CA . VAL A 1 87 ? 14.079 -0.740 -49.899 1.00 90.00 87 VAL A CA 1
ATOM 707 C C . VAL A 1 87 ? 15.142 -1.208 -50.915 1.00 90.00 87 VAL A C 1
ATOM 709 O O . VAL A 1 87 ? 15.540 -0.449 -51.794 1.00 90.00 87 VAL A O 1
ATOM 712 N N . GLY A 1 88 ? 15.600 -2.464 -50.838 1.00 71.44 88 GLY A N 1
ATOM 713 C CA . GLY A 1 88 ? 16.533 -3.051 -51.808 1.00 71.44 88 GLY A CA 1
ATOM 714 C C . GLY A 1 88 ? 17.971 -2.529 -51.717 1.00 71.44 88 GLY A C 1
ATOM 715 O O . GLY A 1 88 ? 18.774 -2.800 -52.606 1.00 71.44 88 GLY A O 1
ATOM 716 N N . ARG A 1 89 ? 18.323 -1.800 -50.648 1.00 62.84 89 ARG A N 1
ATOM 717 C CA . ARG A 1 89 ? 19.710 -1.405 -50.363 1.00 62.84 89 ARG A CA 1
ATOM 718 C C . ARG A 1 89 ? 20.406 -2.562 -49.647 1.00 62.84 89 ARG A C 1
ATOM 720 O O . ARG A 1 89 ? 20.262 -2.705 -48.434 1.00 62.84 89 ARG A O 1
ATOM 727 N N . LYS A 1 90 ? 21.093 -3.404 -50.420 1.00 59.25 90 LYS A N 1
ATOM 728 C CA . LYS A 1 90 ? 22.089 -4.356 -49.912 1.00 59.25 90 LYS A CA 1
ATOM 729 C C . LYS A 1 90 ? 23.467 -3.717 -49.902 1.00 59.25 90 LYS A C 1
ATOM 731 O O . LYS A 1 90 ? 23.765 -2.992 -50.876 1.00 59.25 90 LYS A O 1
#